Protein AF-B8C3W4-F1 (afdb_monomer_lite)

Sequence (84 aa):
LNASQSLAVQGAATNRLTLVQGPPGTGKTAVAIRILQHWARLALAQAKPGENPSPILATSDSNIAVDNLVEGCANVGLRVVRLG

InterPro domains:
  IPR027417 P-loop containing nucleoside triphosphate hydrolase [G3DSA:3.40.50.300] (1-84)
  IPR027417 P-loop containing nucleoside triphosphate hydrolase [SSF52540] (1-80)
  IPR041677 DNA2/NAM7 helicase, helicase domain [PF13086] (1-84)
  IPR050534 Coronaviruses polyprotein 1ab [PTHR43788] (1-84)

Secondary structure (DSSP, 8-state):
--HHHHHHHHHHHH-S-------TTS-HHHHHHHHHHHHHHHHHHHSPTTPPPPP-----SSHHHHHHHHHHHHHTT-------

pLDDT: mean 95.71, std 2.5, range [83.19, 98.25]

Structure (mmCIF, N/CA/C/O backbone):
data_AF-B8C3W4-F1
#
_entry.id   AF-B8C3W4-F1
#
loop_
_atom_site.group_PDB
_atom_site.id
_atom_site.type_symbol
_atom_site.label_atom_id
_atom_site.label_alt_id
_atom_site.label_comp_id
_atom_site.label_asym_id
_atom_site.label_entity_id
_ato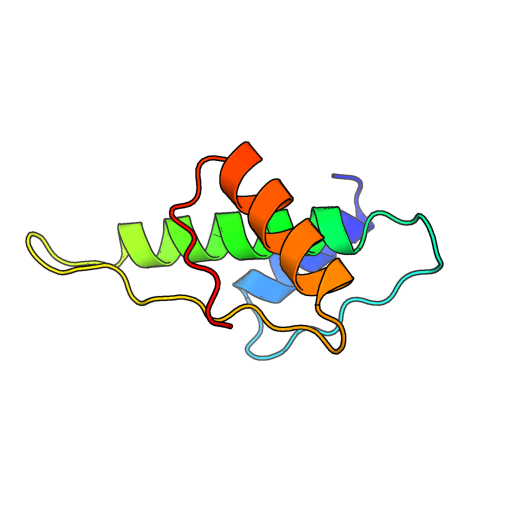m_site.label_seq_id
_atom_site.pdbx_PDB_ins_code
_atom_site.Cartn_x
_atom_site.Cartn_y
_atom_site.Cartn_z
_atom_site.occupancy
_atom_site.B_iso_or_equiv
_atom_site.auth_seq_id
_atom_site.auth_comp_id
_atom_site.auth_asym_id
_atom_site.auth_atom_id
_atom_site.pdbx_PDB_model_num
ATOM 1 N N . LEU A 1 1 ? 10.327 -5.686 1.383 1.00 83.19 1 LEU A N 1
ATOM 2 C CA . LEU A 1 1 ? 10.529 -4.336 0.814 1.00 83.19 1 LEU A CA 1
ATOM 3 C C . LEU A 1 1 ? 12.017 -4.054 0.867 1.00 83.19 1 LEU A C 1
ATOM 5 O O . LEU A 1 1 ? 12.630 -4.407 1.868 1.00 83.19 1 LEU A O 1
ATOM 9 N N . ASN A 1 2 ? 12.599 -3.501 -0.194 1.00 93.75 2 ASN A N 1
ATOM 10 C CA . ASN A 1 2 ? 13.973 -2.990 -0.132 1.00 93.75 2 ASN A CA 1
ATOM 11 C C . ASN A 1 2 ? 14.009 -1.630 0.604 1.00 93.75 2 ASN A C 1
ATOM 13 O O . ASN A 1 2 ? 12.963 -1.106 0.991 1.00 93.75 2 ASN A O 1
ATOM 17 N N . ALA A 1 3 ? 15.199 -1.053 0.798 1.00 95.69 3 ALA A N 1
ATOM 18 C CA . ALA A 1 3 ? 15.364 0.177 1.576 1.00 95.69 3 ALA A CA 1
ATOM 19 C C . ALA A 1 3 ? 14.545 1.367 1.037 1.00 95.69 3 ALA A C 1
ATOM 21 O O . ALA A 1 3 ? 13.865 2.037 1.812 1.00 95.69 3 ALA A O 1
ATOM 22 N N . SER A 1 4 ? 14.543 1.605 -0.281 1.00 95.06 4 SER A N 1
ATOM 23 C CA . SER A 1 4 ? 13.802 2.728 -0.877 1.00 95.06 4 SER A CA 1
ATOM 24 C C . SER A 1 4 ? 12.287 2.538 -0.790 1.00 95.06 4 SER A C 1
ATOM 26 O O . SER A 1 4 ? 11.553 3.484 -0.515 1.00 95.06 4 SER A O 1
ATOM 28 N N . GLN A 1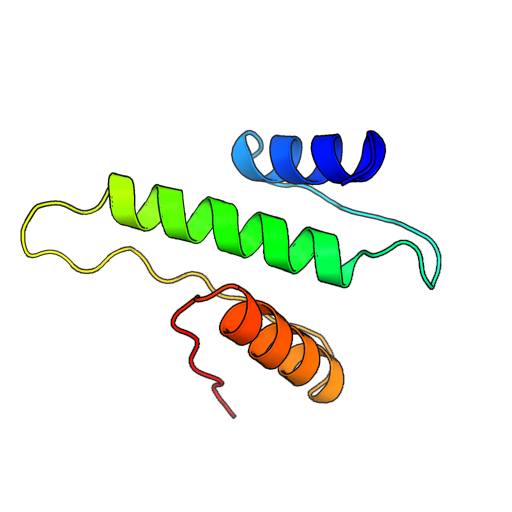 5 ? 11.809 1.305 -0.950 1.00 95.81 5 GLN A N 1
ATOM 29 C CA . GLN A 1 5 ? 10.401 0.960 -0.773 1.00 95.81 5 GLN A CA 1
ATOM 30 C C . GLN A 1 5 ? 9.953 1.120 0.686 1.00 95.81 5 GLN A C 1
ATOM 32 O O . GLN A 1 5 ? 8.865 1.633 0.938 1.00 95.81 5 GLN A O 1
ATOM 37 N N . SER A 1 6 ? 10.783 0.710 1.650 1.00 95.81 6 SER A N 1
ATOM 38 C CA . SER A 1 6 ? 10.508 0.914 3.077 1.00 95.81 6 SER A CA 1
ATOM 39 C C . SER A 1 6 ? 10.440 2.401 3.426 1.00 95.81 6 SER A C 1
ATOM 41 O O . SER A 1 6 ? 9.518 2.812 4.126 1.00 95.81 6 SER A O 1
ATOM 43 N N . LEU A 1 7 ? 11.348 3.215 2.877 1.00 96.12 7 LEU A N 1
ATOM 44 C CA . LEU A 1 7 ? 11.342 4.668 3.058 1.00 96.12 7 LEU A CA 1
ATOM 45 C C . LEU A 1 7 ? 10.080 5.317 2.469 1.00 96.12 7 LEU A C 1
ATOM 47 O O . LEU A 1 7 ? 9.496 6.195 3.095 1.00 96.12 7 LEU A O 1
ATOM 51 N N . ALA A 1 8 ? 9.604 4.843 1.314 1.00 96.50 8 ALA A N 1
ATOM 52 C CA . ALA A 1 8 ? 8.343 5.302 0.732 1.00 96.50 8 ALA A CA 1
ATOM 53 C C . ALA A 1 8 ? 7.130 4.992 1.632 1.00 96.50 8 ALA A C 1
ATOM 55 O O . ALA A 1 8 ? 6.274 5.855 1.827 1.00 96.50 8 ALA A O 1
ATOM 56 N N . VAL A 1 9 ? 7.067 3.786 2.214 1.00 96.12 9 VAL A N 1
ATOM 57 C CA . VAL A 1 9 ? 5.989 3.407 3.147 1.00 96.12 9 VAL A CA 1
ATOM 58 C C . VAL A 1 9 ? 6.045 4.245 4.425 1.00 96.12 9 VAL A C 1
ATOM 60 O O . VAL A 1 9 ? 5.010 4.723 4.882 1.00 96.12 9 VAL A O 1
ATOM 63 N N . GLN A 1 10 ? 7.239 4.459 4.981 1.00 96.19 10 GLN A N 1
ATOM 64 C CA . GLN A 1 10 ? 7.424 5.304 6.162 1.00 96.19 10 GLN A CA 1
ATOM 65 C C . GLN A 1 10 ? 7.017 6.753 5.889 1.00 96.19 10 GLN A C 1
ATOM 67 O O . GLN A 1 10 ? 6.226 7.306 6.646 1.00 96.19 10 GLN A O 1
ATOM 72 N N . GLY A 1 11 ? 7.476 7.337 4.778 1.00 97.50 11 GLY A N 1
ATOM 73 C CA . GLY A 1 11 ? 7.096 8.693 4.384 1.00 97.50 11 GLY A CA 1
ATOM 74 C C . GLY A 1 11 ? 5.581 8.850 4.257 1.00 97.50 11 GLY A C 1
ATOM 75 O O . GLY A 1 11 ? 5.018 9.805 4.784 1.00 97.50 11 GLY A O 1
ATOM 76 N N . ALA A 1 12 ? 4.896 7.876 3.652 1.00 97.19 12 ALA A N 1
ATOM 77 C CA . ALA A 1 12 ? 3.438 7.892 3.539 1.00 97.19 12 ALA A CA 1
ATOM 78 C C . ALA A 1 12 ? 2.707 7.775 4.890 1.00 97.19 12 ALA A C 1
ATOM 80 O O . ALA A 1 12 ? 1.548 8.166 4.988 1.00 97.19 12 ALA A O 1
ATOM 81 N N . ALA A 1 13 ? 3.349 7.232 5.927 1.00 93.50 13 ALA A N 1
ATOM 82 C CA . ALA A 1 13 ? 2.783 7.154 7.272 1.00 93.50 13 ALA A CA 1
ATOM 83 C C . ALA A 1 13 ? 3.010 8.436 8.089 1.00 93.50 13 ALA A C 1
ATOM 85 O O . ALA A 1 13 ? 2.195 8.763 8.948 1.00 93.50 13 ALA A O 1
ATOM 86 N N . THR A 1 14 ? 4.111 9.154 7.846 1.00 96.25 14 THR A N 1
ATOM 87 C CA . THR A 1 14 ? 4.531 10.293 8.681 1.00 96.25 14 THR A CA 1
ATOM 88 C C . THR A 1 14 ? 4.284 11.655 8.044 1.00 96.25 14 THR A C 1
ATOM 90 O O . THR A 1 14 ? 4.171 12.651 8.756 1.00 96.25 14 THR A O 1
ATOM 93 N N . ASN A 1 15 ? 4.204 11.727 6.716 1.00 97.44 15 ASN A N 1
ATOM 94 C CA . ASN A 1 15 ? 4.049 12.980 5.986 1.00 97.44 15 ASN A CA 1
ATOM 95 C C . ASN A 1 15 ? 2.600 13.172 5.539 1.00 97.44 15 ASN A C 1
ATOM 97 O O . ASN A 1 15 ? 1.930 12.232 5.120 1.00 97.44 15 ASN A O 1
ATOM 101 N N . ARG A 1 16 ? 2.145 14.429 5.511 1.00 96.88 16 ARG A N 1
ATOM 102 C CA . ARG A 1 16 ? 0.830 14.789 4.945 1.00 96.88 16 ARG A CA 1
ATOM 103 C C . ARG A 1 16 ? 0.741 14.548 3.434 1.00 96.88 16 ARG A C 1
ATOM 105 O O . ARG A 1 16 ? -0.352 14.362 2.915 1.00 96.88 16 ARG A O 1
ATOM 112 N N . LEU A 1 17 ? 1.878 14.589 2.741 1.00 97.25 17 LEU A N 1
ATOM 113 C CA . LEU A 1 17 ? 2.008 14.323 1.313 1.00 97.25 17 LEU A CA 1
ATOM 114 C C . LEU A 1 17 ? 3.305 13.550 1.074 1.00 97.25 17 LEU A C 1
ATOM 116 O O . LEU A 1 17 ? 4.360 13.938 1.572 1.00 97.25 17 LEU A O 1
ATOM 120 N N . THR A 1 18 ? 3.221 12.481 0.287 1.00 97.19 18 THR A N 1
ATOM 121 C CA . THR A 1 18 ? 4.375 11.690 -0.145 1.00 97.19 18 THR A CA 1
ATOM 122 C C . THR A 1 18 ? 4.254 11.407 -1.634 1.00 97.19 18 THR A C 1
ATOM 124 O O . THR A 1 18 ? 3.229 10.903 -2.086 1.00 97.19 18 THR A O 1
ATOM 127 N N . LEU A 1 19 ? 5.308 11.714 -2.392 1.00 97.00 19 LEU A N 1
ATOM 128 C CA . LEU A 1 19 ? 5.422 11.364 -3.806 1.00 97.00 19 LEU A CA 1
ATOM 129 C C . LEU A 1 19 ? 6.375 10.178 -3.951 1.00 97.00 19 LEU A C 1
ATOM 131 O O . LEU A 1 19 ? 7.536 10.254 -3.554 1.00 97.00 19 LEU A O 1
ATOM 135 N N . VAL A 1 20 ? 5.881 9.079 -4.521 1.00 95.62 20 VAL A N 1
ATOM 136 C CA . VAL A 1 20 ? 6.671 7.867 -4.768 1.00 95.62 20 VAL A CA 1
ATOM 137 C C . VAL A 1 20 ? 6.925 7.741 -6.264 1.00 95.62 20 VAL A C 1
ATOM 139 O O . VAL A 1 20 ? 6.000 7.512 -7.041 1.00 95.62 20 VAL A O 1
ATOM 142 N N . GLN A 1 21 ? 8.188 7.856 -6.670 1.00 95.56 21 GLN A N 1
ATOM 143 C CA . GLN A 1 21 ? 8.610 7.739 -8.064 1.00 95.56 21 GLN A CA 1
ATOM 144 C C . GLN A 1 21 ? 9.525 6.526 -8.253 1.00 95.56 21 GLN A C 1
ATOM 146 O O . GLN A 1 21 ? 10.349 6.200 -7.403 1.00 95.56 21 GLN A O 1
ATOM 151 N N . GLY A 1 22 ? 9.409 5.865 -9.402 1.00 93.06 22 GLY A N 1
ATOM 152 C CA . GLY A 1 22 ? 10.346 4.825 -9.806 1.00 93.06 22 GLY A CA 1
ATOM 153 C C . GLY A 1 22 ? 10.155 4.414 -11.268 1.00 93.06 22 GLY A C 1
ATOM 154 O O . GLY A 1 22 ? 9.029 4.515 -11.770 1.00 93.06 22 GLY A O 1
ATOM 155 N N . PRO A 1 23 ? 11.207 3.927 -11.952 1.00 93.38 23 PRO A N 1
ATOM 156 C CA . PRO A 1 23 ? 11.108 3.345 -13.293 1.00 93.38 23 PRO A CA 1
ATOM 157 C C . PRO A 1 23 ? 10.054 2.222 -13.418 1.00 93.38 23 PRO A C 1
ATOM 159 O O . PRO A 1 23 ? 9.522 1.731 -12.412 1.00 93.38 23 PRO A O 1
ATOM 162 N N . PRO A 1 24 ? 9.694 1.794 -14.639 1.00 92.88 24 PRO A N 1
ATOM 163 C CA . PRO A 1 24 ? 8.888 0.589 -14.842 1.00 92.88 24 PRO A CA 1
ATOM 164 C C . PRO A 1 24 ? 9.499 -0.627 -14.124 1.00 92.88 24 PRO A C 1
ATOM 166 O O . PRO A 1 24 ? 10.716 -0.758 -14.042 1.00 92.88 24 PRO A O 1
ATOM 169 N N . GLY A 1 25 ? 8.660 -1.494 -13.553 1.00 91.25 25 GLY A N 1
ATOM 170 C CA . GLY A 1 25 ? 9.114 -2.717 -12.872 1.00 91.25 25 GLY A CA 1
ATOM 171 C C . GLY A 1 25 ? 9.670 -2.553 -11.447 1.00 91.25 25 GLY A C 1
ATOM 172 O O . GLY A 1 25 ? 9.917 -3.555 -10.788 1.00 91.25 25 GLY A O 1
ATOM 173 N N . THR A 1 26 ? 9.799 -1.340 -10.893 1.00 91.06 26 THR A N 1
ATOM 174 C CA . THR A 1 26 ? 10.388 -1.136 -9.543 1.00 91.06 26 THR A CA 1
ATOM 175 C C . THR A 1 26 ? 9.450 -1.407 -8.358 1.00 91.06 26 THR A C 1
ATOM 177 O O . THR A 1 26 ? 9.765 -1.093 -7.206 1.00 91.06 26 THR A O 1
ATOM 180 N N . GLY A 1 27 ? 8.283 -2.001 -8.616 1.00 93.38 27 GLY A N 1
ATOM 181 C CA . GLY A 1 27 ? 7.341 -2.400 -7.569 1.00 93.38 27 GLY A CA 1
ATOM 182 C C . GLY A 1 27 ? 6.500 -1.261 -6.985 1.00 93.38 27 GLY A C 1
ATOM 183 O O . GLY A 1 27 ? 6.052 -1.378 -5.850 1.00 93.38 27 GLY A O 1
ATOM 184 N N . LYS A 1 28 ? 6.248 -0.175 -7.733 1.00 95.25 28 LYS A N 1
ATOM 185 C CA . LYS A 1 28 ? 5.389 0.945 -7.285 1.00 95.25 28 LYS A CA 1
ATOM 186 C C . LYS A 1 28 ? 4.012 0.481 -6.798 1.00 95.25 28 LYS A C 1
ATOM 188 O O . LYS A 1 28 ? 3.594 0.873 -5.715 1.00 95.25 28 LYS A O 1
ATOM 193 N N . THR A 1 29 ? 3.349 -0.405 -7.543 1.00 95.06 29 THR A N 1
ATOM 194 C CA . THR A 1 29 ? 2.053 -0.981 -7.144 1.00 95.06 29 THR A CA 1
ATOM 195 C C . THR A 1 29 ? 2.169 -1.771 -5.843 1.00 95.06 29 THR A C 1
ATOM 197 O O . THR A 1 29 ? 1.353 -1.602 -4.944 1.00 95.06 29 THR A O 1
ATOM 200 N N . ALA A 1 30 ? 3.232 -2.567 -5.684 1.00 96.12 30 ALA A N 1
ATOM 201 C CA . ALA A 1 30 ? 3.484 -3.291 -4.441 1.00 96.12 30 ALA A CA 1
ATOM 202 C C . ALA A 1 30 ? 3.698 -2.333 -3.257 1.00 96.12 30 ALA A C 1
ATOM 204 O O . ALA A 1 30 ? 3.176 -2.579 -2.174 1.00 96.12 30 ALA A O 1
ATOM 205 N N . VAL A 1 31 ? 4.413 -1.220 -3.454 1.00 97.25 31 VAL A N 1
ATOM 206 C CA . VAL A 1 31 ? 4.562 -0.170 -2.433 1.00 97.25 31 VAL A CA 1
ATOM 207 C C . VAL A 1 31 ? 3.217 0.474 -2.103 1.00 97.25 31 VAL A C 1
ATOM 209 O O . VAL A 1 31 ? 2.895 0.592 -0.925 1.00 97.25 31 VAL A O 1
ATOM 212 N N . ALA A 1 32 ? 2.406 0.821 -3.1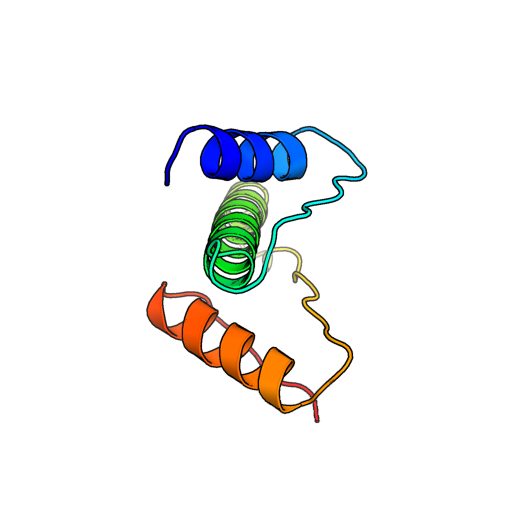06 1.00 97.50 32 ALA A N 1
ATOM 213 C CA . ALA A 1 32 ? 1.071 1.383 -2.899 1.00 97.50 32 ALA A CA 1
ATOM 214 C C . ALA A 1 32 ? 0.186 0.447 -2.057 1.00 97.50 32 ALA A C 1
ATOM 216 O O . ALA A 1 32 ? -0.401 0.885 -1.071 1.00 97.50 32 ALA A O 1
ATOM 217 N N . ILE A 1 33 ? 0.179 -0.857 -2.355 1.00 98.06 33 ILE A N 1
ATOM 218 C CA . ILE A 1 33 ? -0.554 -1.865 -1.570 1.00 98.06 33 ILE A CA 1
ATOM 219 C C . ILE A 1 33 ? -0.063 -1.899 -0.115 1.00 98.06 33 ILE A C 1
ATOM 221 O O . ILE A 1 33 ? -0.869 -1.999 0.808 1.00 98.06 33 ILE A O 1
ATOM 225 N N . ARG A 1 34 ? 1.250 -1.783 0.127 1.00 97.62 34 ARG A N 1
ATOM 226 C CA . ARG A 1 34 ? 1.807 -1.749 1.493 1.00 97.62 34 ARG A CA 1
ATOM 227 C C . ARG A 1 34 ? 1.442 -0.477 2.250 1.00 97.62 34 ARG A C 1
ATOM 229 O O . ARG A 1 34 ? 1.173 -0.566 3.445 1.00 97.62 34 ARG A O 1
ATOM 236 N N . ILE A 1 35 ? 1.396 0.667 1.568 1.00 98.00 35 ILE A N 1
ATOM 237 C CA . ILE A 1 35 ? 0.913 1.931 2.138 1.00 98.00 35 ILE A CA 1
ATOM 238 C C . ILE A 1 35 ? -0.557 1.783 2.544 1.00 98.00 35 ILE A C 1
ATOM 240 O O . ILE A 1 35 ? -0.888 1.998 3.707 1.00 98.00 35 ILE A O 1
ATOM 244 N N . LEU A 1 36 ? -1.415 1.321 1.628 1.00 97.94 36 LEU A N 1
ATOM 245 C CA . LEU A 1 36 ? -2.840 1.099 1.892 1.00 97.94 36 LEU A CA 1
ATOM 246 C C . LEU A 1 36 ? -3.056 0.106 3.041 1.00 97.94 36 LEU A C 1
ATOM 248 O O . LEU A 1 36 ? -3.876 0.347 3.924 1.00 97.94 36 LEU A O 1
ATOM 252 N N . GLN A 1 37 ? -2.278 -0.980 3.081 1.00 97.19 37 GLN A N 1
ATOM 253 C CA . GLN A 1 37 ? -2.335 -1.959 4.166 1.00 97.19 37 GLN A CA 1
ATOM 254 C C . GLN A 1 37 ? -1.950 -1.347 5.516 1.00 97.19 37 GLN A C 1
ATOM 256 O O . GLN A 1 37 ? -2.582 -1.645 6.531 1.00 97.19 37 GLN A O 1
ATOM 261 N N . HIS A 1 38 ? -0.922 -0.500 5.546 1.00 96.06 38 HIS A N 1
ATOM 262 C CA . HIS A 1 38 ? -0.503 0.182 6.763 1.00 96.06 38 HIS A CA 1
ATOM 263 C C . HIS A 1 38 ? -1.567 1.177 7.242 1.00 96.06 38 HIS A C 1
ATOM 265 O O . HIS A 1 38 ? -1.980 1.114 8.399 1.00 96.06 38 HIS A O 1
ATOM 271 N N . TRP A 1 39 ? -2.079 2.026 6.348 1.00 96.94 39 TRP A N 1
ATOM 272 C CA . TRP A 1 39 ? -3.146 2.975 6.663 1.00 96.94 39 TRP A CA 1
ATOM 273 C C . TRP A 1 39 ? -4.421 2.282 7.149 1.00 96.94 39 TRP A C 1
ATOM 275 O O . TRP A 1 39 ? -5.017 2.733 8.121 1.00 96.94 39 TRP A O 1
ATOM 285 N N . ALA A 1 40 ? -4.810 1.152 6.549 1.00 96.38 40 ALA A N 1
ATOM 286 C CA . ALA A 1 40 ? -5.994 0.406 6.976 1.00 96.38 40 ALA A CA 1
ATOM 287 C C . ALA A 1 40 ? -5.855 -0.128 8.410 1.00 96.38 40 ALA A C 1
ATOM 289 O O . ALA A 1 40 ? -6.809 -0.090 9.186 1.00 96.38 40 ALA A O 1
ATOM 290 N N . ARG A 1 41 ? -4.653 -0.585 8.791 1.00 94.62 41 ARG A N 1
ATOM 291 C CA . ARG A 1 41 ? -4.366 -1.003 10.172 1.00 94.62 41 ARG A CA 1
ATOM 292 C C . ARG A 1 41 ? -4.420 0.169 11.145 1.00 94.62 41 ARG A C 1
ATOM 294 O O . ARG A 1 41 ? -4.961 0.008 12.233 1.00 94.62 41 ARG A O 1
ATOM 301 N N . LEU A 1 42 ? -3.889 1.331 10.761 1.00 94.12 42 LEU A N 1
ATOM 302 C CA . LEU A 1 42 ? -3.963 2.538 11.587 1.00 94.12 42 LEU A CA 1
ATOM 303 C C . LEU A 1 42 ? -5.411 3.000 11.776 1.00 94.12 42 LEU A C 1
ATOM 305 O O . LEU A 1 42 ? -5.812 3.263 12.904 1.00 94.12 42 LEU A O 1
ATOM 309 N N . ALA A 1 43 ? -6.206 3.027 10.704 1.00 95.06 43 ALA A N 1
ATOM 310 C CA . ALA A 1 43 ? -7.621 3.384 10.769 1.00 95.06 43 ALA A CA 1
ATOM 311 C C . ALA A 1 43 ? -8.404 2.439 11.693 1.00 95.06 43 ALA A C 1
ATOM 313 O O . ALA A 1 43 ? -9.233 2.893 12.476 1.00 95.06 43 ALA A O 1
ATOM 314 N N . LEU A 1 44 ? -8.107 1.134 11.651 1.00 94.44 44 LEU A N 1
ATOM 315 C CA . LEU A 1 44 ? -8.698 0.156 12.564 1.00 94.44 44 LEU A CA 1
ATOM 316 C C . LEU A 1 44 ? -8.269 0.378 14.019 1.00 94.44 44 LEU A C 1
ATOM 318 O O . LEU A 1 44 ? -9.108 0.317 14.908 1.00 94.44 44 LEU A O 1
ATOM 322 N N . ALA A 1 45 ? -6.987 0.653 14.267 1.00 94.31 45 ALA A N 1
ATOM 323 C CA . ALA A 1 45 ? -6.470 0.900 15.614 1.00 94.31 45 ALA A CA 1
ATOM 324 C C . ALA A 1 45 ? -6.998 2.206 16.238 1.00 94.31 45 ALA A C 1
ATOM 326 O O . ALA A 1 45 ? -7.031 2.332 17.458 1.00 94.31 45 ALA A O 1
ATOM 327 N N . GLN A 1 46 ? -7.387 3.176 15.408 1.00 94.19 46 GLN A N 1
ATOM 328 C CA . GLN A 1 46 ? -7.951 4.458 15.838 1.00 94.19 46 GLN A CA 1
ATOM 329 C C . GLN A 1 46 ? -9.479 4.435 15.974 1.00 94.19 46 GLN A C 1
ATOM 331 O O . GLN A 1 46 ? -10.044 5.350 16.574 1.00 94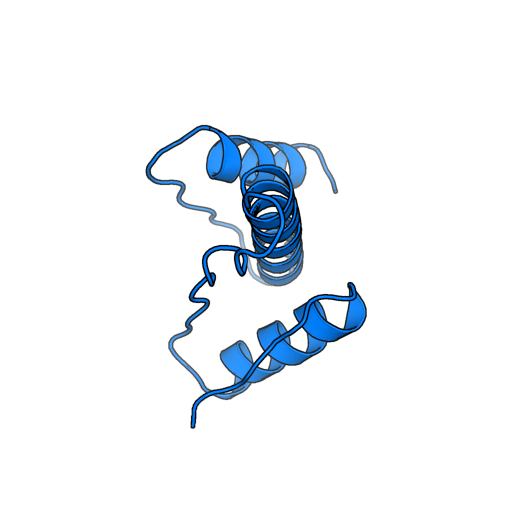.19 46 GLN A O 1
ATOM 336 N N . ALA A 1 47 ? -10.152 3.419 15.428 1.00 95.00 47 ALA A N 1
ATOM 337 C CA . ALA A 1 47 ? -11.597 3.275 15.545 1.00 95.00 47 ALA A CA 1
ATOM 338 C C . ALA A 1 47 ? -11.990 2.976 16.998 1.00 95.00 47 ALA A C 1
ATOM 340 O O . ALA A 1 47 ? -11.386 2.128 17.663 1.00 95.00 47 ALA A O 1
ATOM 341 N N . LYS A 1 48 ? -13.022 3.657 17.502 1.00 94.56 48 LYS A N 1
ATOM 342 C CA . LYS A 1 48 ? -13.561 3.363 18.833 1.00 94.56 48 LYS A CA 1
ATOM 343 C C . LYS A 1 48 ? -14.370 2.062 18.812 1.00 94.56 48 LYS A C 1
ATOM 345 O O . LYS A 1 48 ? -14.857 1.656 17.755 1.00 94.56 48 LYS A O 1
ATOM 350 N N . PRO A 1 49 ? -14.578 1.417 19.975 1.00 92.62 49 PRO A N 1
ATOM 351 C C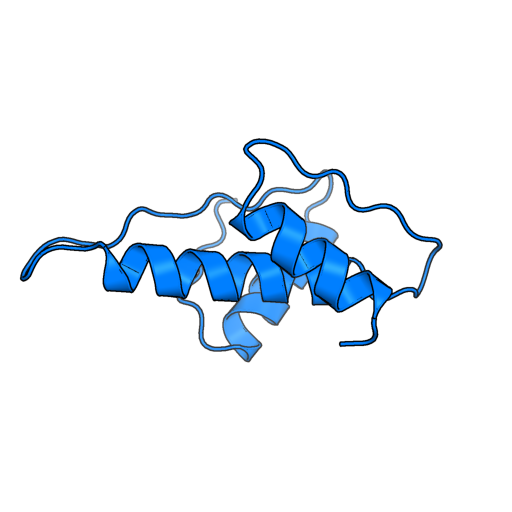A . PRO A 1 49 ? -15.461 0.260 20.065 1.00 92.62 49 PRO A CA 1
ATOM 352 C C . PRO A 1 49 ? -16.846 0.567 19.476 1.00 92.62 49 PRO A C 1
ATOM 354 O O . PRO A 1 49 ? -17.513 1.501 19.913 1.00 92.62 49 PRO A O 1
ATOM 357 N N . GLY A 1 50 ? -17.265 -0.215 18.479 1.00 91.50 50 GLY A N 1
ATOM 358 C CA . GLY A 1 50 ? -18.553 -0.052 17.793 1.00 91.50 50 GLY A CA 1
ATOM 359 C C . GLY A 1 50 ? -18.561 0.933 16.617 1.00 91.50 50 GLY A C 1
ATOM 360 O O . GLY A 1 50 ? -19.567 1.008 15.916 1.00 91.50 50 GLY A O 1
ATOM 361 N N . GLU A 1 51 ? -17.466 1.651 16.353 1.00 94.25 51 GLU A N 1
ATOM 362 C CA . GLU A 1 51 ? -17.331 2.513 15.174 1.00 94.25 51 GLU A CA 1
ATOM 363 C C . GLU A 1 51 ? -16.680 1.762 14.001 1.00 94.25 51 GLU A C 1
ATOM 365 O O . GLU A 1 51 ? -15.850 0.865 14.174 1.00 94.25 51 GLU A O 1
ATOM 370 N N . ASN A 1 52 ? -17.039 2.152 12.776 1.00 91.69 52 ASN A N 1
ATOM 371 C CA . ASN A 1 52 ? -16.341 1.682 11.584 1.00 91.69 52 ASN A CA 1
ATOM 372 C C . ASN A 1 52 ? -15.037 2.473 11.391 1.00 91.69 52 ASN A C 1
ATOM 374 O O . ASN A 1 52 ? -15.044 3.693 11.561 1.00 91.69 52 ASN A O 1
ATOM 378 N N . PRO A 1 53 ? -13.934 1.823 10.977 1.00 94.19 53 PRO A N 1
ATOM 379 C CA . PRO A 1 53 ? -12.709 2.532 10.635 1.00 94.19 53 PRO A CA 1
ATOM 380 C C . PRO A 1 53 ? -12.928 3.461 9.441 1.00 94.19 53 PRO A C 1
ATOM 382 O O . PRO A 1 53 ? -13.655 3.119 8.503 1.00 94.19 53 PRO A O 1
ATOM 385 N N . SER A 1 54 ? -12.254 4.611 9.461 1.00 94.25 54 SER A N 1
ATOM 386 C CA . SER A 1 54 ? -12.286 5.572 8.360 1.00 94.25 54 SER A CA 1
ATOM 387 C C . SER A 1 54 ? -11.877 4.903 7.040 1.00 94.25 54 SER A C 1
ATOM 389 O O . SER A 1 54 ? -10.823 4.258 6.989 1.00 94.25 54 SER A O 1
ATOM 391 N N . PRO A 1 55 ? -12.681 5.034 5.969 1.00 95.38 55 PRO A N 1
ATOM 392 C CA . PRO A 1 55 ? -12.363 4.428 4.686 1.00 95.38 55 PRO A CA 1
ATOM 393 C C . PRO A 1 55 ? -11.171 5.128 4.027 1.00 95.38 55 PRO A C 1
ATOM 395 O O . PRO A 1 55 ? -10.936 6.321 4.219 1.00 95.38 55 PRO A O 1
ATOM 398 N N . ILE A 1 56 ? -10.441 4.375 3.207 1.00 97.19 56 ILE A N 1
ATOM 399 C CA . ILE A 1 56 ? -9.307 4.874 2.426 1.00 97.19 56 ILE A CA 1
ATOM 400 C C . ILE A 1 56 ? -9.705 4.861 0.955 1.00 97.19 56 ILE A C 1
ATOM 402 O O . ILE A 1 56 ? -10.132 3.829 0.438 1.00 97.19 56 ILE A O 1
ATOM 406 N N . LEU A 1 57 ? -9.536 5.997 0.279 1.00 97.38 57 LEU A N 1
ATOM 407 C CA . LEU A 1 57 ? -9.736 6.103 -1.161 1.00 97.38 57 LEU A CA 1
ATOM 408 C C . LEU A 1 57 ? -8.426 5.792 -1.891 1.00 97.38 57 LEU A C 1
ATOM 410 O O . LEU A 1 57 ? -7.429 6.490 -1.711 1.00 97.38 57 LEU A O 1
ATOM 414 N N . ALA A 1 58 ? -8.450 4.771 -2.743 1.00 97.62 58 ALA A N 1
ATOM 415 C CA . ALA A 1 58 ? -7.407 4.499 -3.723 1.00 97.62 58 ALA A CA 1
ATOM 416 C C . ALA A 1 58 ? -7.973 4.749 -5.125 1.00 97.62 58 ALA A C 1
ATOM 418 O O . ALA A 1 58 ? -9.079 4.310 -5.430 1.00 97.62 58 ALA A O 1
ATOM 419 N N . THR A 1 59 ? -7.230 5.466 -5.964 1.00 97.44 59 THR A N 1
ATOM 420 C CA . THR A 1 59 ? -7.660 5.832 -7.319 1.00 97.44 59 THR A CA 1
ATOM 421 C C . THR A 1 59 ? -6.496 5.748 -8.301 1.00 97.44 59 THR A C 1
ATOM 423 O O . THR A 1 59 ? -5.330 5.755 -7.897 1.00 97.44 59 THR A O 1
ATOM 426 N N . SER A 1 60 ? -6.813 5.645 -9.588 1.00 96.62 60 SER A N 1
ATOM 427 C CA . SER A 1 60 ? -5.848 5.610 -10.681 1.00 96.62 60 SER A CA 1
ATOM 428 C C . SER A 1 60 ? -6.457 6.190 -11.962 1.00 96.62 60 SER A C 1
ATOM 430 O O . SER A 1 60 ? -7.661 6.419 -12.034 1.00 96.62 60 SER A O 1
ATOM 432 N N . ASP A 1 61 ? -5.617 6.442 -12.964 1.00 95.69 61 ASP A N 1
ATOM 433 C CA . ASP A 1 61 ? -5.984 7.020 -14.261 1.00 95.69 61 ASP A CA 1
ATOM 434 C C . ASP A 1 61 ? -6.597 6.000 -15.236 1.00 95.69 61 ASP A C 1
ATOM 436 O O . ASP A 1 61 ? -7.161 6.384 -16.259 1.00 95.69 61 ASP A O 1
ATOM 440 N N . SER A 1 62 ? -6.511 4.700 -14.930 1.00 97.12 62 SER A N 1
ATOM 441 C CA . SER A 1 62 ? -7.063 3.630 -15.764 1.00 97.12 62 SER A CA 1
ATOM 442 C C . SER A 1 62 ? -7.739 2.527 -14.951 1.00 97.12 62 SER A C 1
ATOM 444 O O . SER A 1 62 ? -7.306 2.176 -13.851 1.00 97.12 62 SER A O 1
ATOM 446 N N . ASN A 1 63 ? -8.767 1.911 -15.540 1.00 97.56 63 ASN A N 1
ATOM 447 C CA . ASN A 1 63 ? -9.488 0.791 -14.928 1.00 97.56 63 ASN A CA 1
ATOM 448 C C . ASN A 1 63 ? -8.567 -0.400 -14.636 1.00 97.56 63 ASN A C 1
ATOM 450 O O . ASN A 1 63 ? -8.655 -0.981 -13.562 1.00 97.56 63 ASN A O 1
ATOM 454 N N . ILE A 1 64 ? -7.635 -0.709 -15.545 1.00 97.06 64 ILE A N 1
ATOM 455 C CA . ILE A 1 64 ? -6.663 -1.800 -15.364 1.00 97.06 64 ILE A CA 1
ATOM 456 C C . ILE A 1 64 ? -5.801 -1.555 -14.116 1.00 97.06 64 ILE A C 1
ATOM 458 O O . ILE A 1 64 ? -5.520 -2.476 -13.353 1.00 97.06 64 ILE A O 1
ATOM 462 N N . ALA A 1 65 ? -5.380 -0.312 -13.872 1.00 96.31 65 ALA A N 1
ATOM 463 C CA . ALA A 1 65 ? -4.599 0.010 -12.684 1.00 96.31 65 ALA A CA 1
ATOM 464 C C . ALA A 1 65 ? -5.436 -0.052 -11.394 1.00 96.31 65 ALA A C 1
ATOM 466 O O . ALA A 1 65 ? -4.923 -0.506 -10.370 1.00 96.31 65 ALA A O 1
ATOM 467 N N . VAL A 1 66 ? -6.717 0.335 -11.446 1.00 98.00 66 VAL A N 1
ATOM 468 C CA . VAL A 1 66 ? -7.661 0.134 -10.334 1.00 98.00 66 VAL A CA 1
ATOM 469 C C . VAL A 1 66 ? -7.835 -1.356 -10.035 1.00 98.00 66 VAL A C 1
ATOM 471 O O . VAL A 1 66 ? -7.726 -1.745 -8.876 1.00 98.00 66 VAL A O 1
ATOM 474 N N . ASP A 1 67 ? -8.014 -2.199 -11.052 1.00 97.56 67 ASP A N 1
ATOM 475 C CA . ASP A 1 67 ? -8.130 -3.653 -10.888 1.00 97.56 67 ASP A CA 1
ATOM 476 C C . ASP A 1 67 ? -6.900 -4.267 -10.225 1.00 97.56 67 ASP A C 1
ATOM 478 O O . ASP A 1 67 ? -7.025 -5.008 -9.250 1.00 97.56 67 ASP A O 1
ATOM 482 N N . ASN A 1 68 ? -5.703 -3.881 -10.671 1.00 97.19 68 ASN A N 1
ATOM 483 C CA . ASN A 1 68 ? -4.455 -4.338 -10.062 1.00 97.19 68 ASN A CA 1
ATOM 484 C C . ASN A 1 68 ? -4.351 -3.952 -8.574 1.00 97.19 68 ASN A C 1
ATOM 486 O O . ASN A 1 68 ? -3.792 -4.701 -7.769 1.00 97.19 68 ASN A O 1
ATOM 490 N N . LEU A 1 69 ? -4.868 -2.778 -8.191 1.00 97.69 69 LEU A N 1
ATOM 491 C CA . LEU A 1 69 ? -4.934 -2.370 -6.788 1.00 97.69 69 LEU A CA 1
ATOM 492 C C . LEU A 1 69 ? -5.971 -3.188 -6.017 1.00 97.69 69 LEU A C 1
ATOM 494 O O . LEU A 1 69 ? -5.664 -3.636 -4.917 1.00 97.69 69 LEU A O 1
ATOM 498 N N . VAL A 1 70 ? -7.163 -3.407 -6.578 1.00 98.12 70 VAL A N 1
ATOM 499 C CA . VAL A 1 70 ? -8.227 -4.205 -5.949 1.00 98.12 70 VAL A CA 1
ATOM 500 C C . VAL A 1 70 ? -7.737 -5.625 -5.676 1.00 98.12 70 VAL A C 1
ATOM 502 O O . VAL A 1 70 ? -7.801 -6.073 -4.531 1.00 98.12 70 VAL A O 1
ATOM 505 N N . GLU A 1 71 ? -7.180 -6.300 -6.684 1.00 98.19 71 GLU A N 1
ATOM 506 C CA . GLU A 1 71 ? -6.619 -7.647 -6.547 1.00 98.19 71 GLU A CA 1
ATOM 507 C C . GLU A 1 71 ? -5.481 -7.665 -5.518 1.00 98.19 71 GLU A C 1
ATOM 509 O O . GLU A 1 71 ? -5.478 -8.464 -4.579 1.00 98.19 71 GLU A O 1
ATOM 514 N N . GLY A 1 72 ? -4.538 -6.727 -5.633 1.00 98.12 72 GLY A N 1
ATOM 515 C CA . GLY A 1 72 ? -3.411 -6.621 -4.714 1.00 98.12 72 GLY A CA 1
ATOM 516 C C . GLY A 1 72 ? -3.825 -6.377 -3.259 1.00 98.12 72 GLY A C 1
ATOM 517 O O . GLY A 1 72 ? -3.251 -6.971 -2.346 1.00 98.12 72 GLY A O 1
ATOM 518 N N . CYS A 1 73 ? -4.832 -5.535 -3.028 1.00 98.25 73 CYS A N 1
ATOM 519 C CA . CYS A 1 73 ? -5.387 -5.259 -1.707 1.00 98.25 73 CYS A CA 1
ATOM 520 C C . CYS A 1 73 ? -6.152 -6.461 -1.138 1.00 98.25 73 CYS A C 1
ATOM 522 O O . CYS A 1 73 ? -5.965 -6.791 0.037 1.00 98.25 73 CYS A O 1
ATOM 524 N N . ALA A 1 74 ? -6.963 -7.136 -1.957 1.00 98.06 74 ALA A N 1
ATOM 525 C CA . ALA A 1 74 ? -7.676 -8.347 -1.560 1.00 98.06 74 ALA A CA 1
ATOM 526 C C . ALA A 1 74 ? -6.695 -9.463 -1.160 1.00 98.06 74 ALA A C 1
ATOM 528 O O . ALA A 1 74 ? -6.836 -10.056 -0.091 1.00 98.06 74 ALA A O 1
ATOM 529 N N . ASN A 1 75 ? -5.627 -9.660 -1.942 1.00 98.12 75 ASN A N 1
ATOM 530 C CA . ASN A 1 75 ? -4.582 -10.654 -1.677 1.00 98.12 75 ASN A CA 1
ATOM 531 C C . ASN A 1 75 ? -3.832 -10.424 -0.355 1.00 98.12 75 ASN A C 1
ATOM 533 O O . ASN A 1 75 ? -3.289 -11.365 0.221 1.00 98.12 75 ASN A O 1
ATOM 537 N N . VAL A 1 76 ? -3.799 -9.188 0.155 1.00 97.25 76 VAL A N 1
ATOM 538 C CA . VAL A 1 76 ? -3.200 -8.868 1.464 1.00 97.25 76 VAL A CA 1
ATOM 539 C C . VAL A 1 76 ? -4.231 -8.737 2.594 1.00 97.25 76 VAL A C 1
ATOM 541 O O . VAL A 1 76 ? -3.890 -8.254 3.681 1.00 97.25 76 VAL A O 1
ATOM 544 N N . GLY A 1 77 ? -5.470 -9.180 2.351 1.00 97.00 77 GLY A N 1
ATOM 545 C CA . GLY A 1 77 ? -6.542 -9.297 3.341 1.00 97.00 77 GLY A CA 1
ATOM 546 C C . GLY A 1 77 ? -7.307 -8.005 3.628 1.00 97.00 77 GLY A C 1
ATOM 547 O O . GLY A 1 77 ? -7.959 -7.906 4.667 1.00 97.00 77 GLY A O 1
ATOM 548 N N . LEU A 1 78 ? -7.219 -6.993 2.760 1.00 97.38 78 LEU A N 1
ATOM 549 C CA . LEU A 1 78 ? -8.006 -5.771 2.925 1.00 97.38 78 LEU A CA 1
ATOM 550 C C . LEU A 1 78 ? -9.435 -5.968 2.420 1.00 97.38 78 LEU A C 1
ATOM 552 O O . LEU A 1 78 ? -9.664 -6.575 1.377 1.00 97.38 78 LEU A O 1
ATOM 556 N N . ARG A 1 79 ? -10.397 -5.382 3.138 1.00 95.88 79 ARG A N 1
ATOM 557 C CA . ARG A 1 79 ? -11.769 -5.232 2.646 1.00 95.88 79 ARG A CA 1
ATOM 558 C C . ARG A 1 79 ? -11.789 -4.094 1.632 1.00 95.88 79 ARG A C 1
ATOM 560 O O . ARG A 1 79 ? -11.650 -2.935 2.017 1.00 95.88 79 ARG A O 1
ATOM 567 N N . VAL A 1 80 ? -11.939 -4.434 0.360 1.00 97.31 80 VAL A N 1
ATOM 568 C CA . VAL A 1 80 ? -11.960 -3.482 -0.753 1.00 97.31 80 VAL A CA 1
ATOM 569 C C . VAL A 1 80 ? -13.288 -3.540 -1.489 1.00 97.31 80 VAL A C 1
ATOM 571 O O . VAL A 1 80 ? -13.877 -4.605 -1.654 1.00 97.31 80 VAL A O 1
ATOM 574 N N . VAL A 1 81 ? -13.745 -2.372 -1.930 1.00 97.19 81 VAL A N 1
ATOM 575 C CA . VAL A 1 81 ? -14.908 -2.206 -2.801 1.00 97.19 81 VAL A CA 1
ATOM 576 C C . VAL A 1 81 ? -14.444 -1.406 -4.008 1.00 97.19 81 VAL A C 1
ATOM 578 O O . VAL A 1 81 ? -13.889 -0.318 -3.850 1.00 97.19 81 VAL A O 1
ATOM 581 N N . ARG A 1 82 ? -14.659 -1.949 -5.207 1.00 97.19 82 ARG A N 1
ATOM 582 C CA . ARG A 1 82 ? -14.472 -1.221 -6.461 1.00 97.19 82 ARG A CA 1
ATOM 583 C C . ARG A 1 82 ? -15.754 -0.453 -6.775 1.00 97.19 82 ARG A C 1
ATOM 585 O O . ARG A 1 82 ? -16.834 -1.035 -6.766 1.00 97.19 82 ARG A O 1
ATOM 592 N N . LEU A 1 83 ? -15.622 0.839 -7.053 1.00 95.31 83 LEU A N 1
ATOM 593 C CA . LEU A 1 83 ? -16.720 1.694 -7.500 1.00 95.31 83 LEU A CA 1
ATOM 594 C C . LEU A 1 83 ? -16.552 1.946 -9.002 1.00 95.31 83 LEU A C 1
ATOM 596 O O . LEU A 1 83 ? -15.552 2.547 -9.391 1.00 95.31 83 LEU A O 1
ATOM 600 N N . GLY A 1 84 ? -17.507 1.485 -9.817 1.00 85.81 84 GLY A N 1
ATOM 601 C CA . GLY A 1 84 ? -17.455 1.575 -11.284 1.00 85.81 84 GLY A CA 1
ATOM 602 C C . GLY A 1 84 ? -17.484 0.218 -11.965 1.00 85.81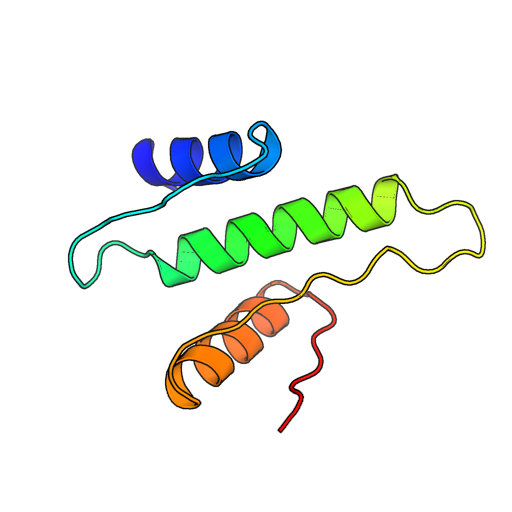 84 GLY A C 1
ATOM 603 O O . GLY A 1 84 ? -16.414 -0.443 -12.025 1.00 85.81 84 GLY A O 1
#

Organism: Thalassiosira pseudonana (NCBI:txid35128)

Foldseek 3Di:
DDPLLVVQLVCLVPDPDGDDDDDPPPCPLVSVLSNQVVVCVVQVVPADVPGDRDDDDDDDPDPVSVVSNQVSNVVVPHDDDDDD

Radius of gyration: 13.39 Å; chains: 1; bounding box: 34×25×36 Å